Protein AF-A0A953E018-F1 (afdb_monomer)

Secondary structure (DSSP, 8-state):
--HHHHHHHHHHHHHHHHHHHHHHHHHHHHHHS-HHHHHHHHHHHHHHHHHHHHIIIIIHHHHHHHHHHTB-S-SSS--B-TTHHHHHHHH-HHHHHHHHHHHHHH-

Structure (mmCIF, N/CA/C/O backbone):
data_AF-A0A953E018-F1
#
_entry.id   AF-A0A953E018-F1
#
loop_
_atom_site.group_PDB
_atom_site.id
_atom_site.type_symbol
_atom_site.label_atom_id
_atom_site.label_alt_id
_atom_site.label_comp_id
_atom_site.label_asym_id
_atom_site.label_entity_id
_atom_site.label_seq_id
_atom_site.pdbx_PDB_ins_code
_atom_site.Cartn_x
_atom_site.Cartn_y
_atom_site.Cartn_z
_atom_site.occupancy
_atom_site.B_iso_or_equiv
_atom_site.auth_seq_id
_atom_site.auth_comp_id
_atom_site.auth_asym_id
_atom_site.auth_atom_id
_atom_site.pdbx_PDB_model_num
ATOM 1 N N . MET A 1 1 ? -23.957 -34.103 5.259 1.00 61.72 1 MET A N 1
ATOM 2 C CA . MET A 1 1 ? -24.165 -32.648 5.415 1.00 61.72 1 MET A CA 1
ATOM 3 C C . MET A 1 1 ? -23.256 -31.977 4.408 1.00 61.72 1 MET A C 1
ATOM 5 O O . MET A 1 1 ? -22.063 -32.254 4.446 1.00 61.72 1 MET A O 1
ATOM 9 N N . ASP A 1 2 ? -23.801 -31.221 3.456 1.00 79.62 2 ASP A N 1
ATOM 10 C CA . ASP A 1 2 ? -22.985 -30.627 2.393 1.00 79.62 2 ASP A CA 1
ATOM 11 C C . ASP A 1 2 ? -21.980 -29.641 2.989 1.00 79.62 2 ASP A C 1
ATOM 13 O O . ASP A 1 2 ? -22.341 -28.786 3.799 1.00 79.62 2 ASP A O 1
ATOM 17 N N . SER A 1 3 ? -20.721 -29.732 2.558 1.00 82.94 3 SER A N 1
ATOM 18 C CA . SER A 1 3 ? -19.628 -28.845 2.986 1.00 82.94 3 SER A CA 1
ATOM 19 C C . SER A 1 3 ? -19.961 -27.357 2.819 1.00 82.94 3 SER A C 1
ATOM 21 O O . SER A 1 3 ? -19.487 -26.524 3.583 1.00 82.94 3 SER A O 1
ATOM 23 N N . ARG A 1 4 ? -20.860 -27.028 1.885 1.00 87.38 4 ARG A N 1
ATOM 24 C CA . ARG A 1 4 ? -21.371 -25.674 1.633 1.00 87.38 4 ARG A CA 1
ATOM 25 C C . ARG A 1 4 ? -22.124 -25.073 2.824 1.00 87.38 4 ARG A C 1
ATOM 27 O O . ARG A 1 4 ? -21.998 -23.876 3.061 1.00 87.38 4 ARG A O 1
ATOM 34 N N . PHE A 1 5 ? -22.875 -25.877 3.582 1.00 90.25 5 PHE A N 1
ATOM 35 C CA . PHE A 1 5 ? -23.584 -25.388 4.773 1.00 90.25 5 PHE A CA 1
ATOM 36 C C . PHE A 1 5 ? -22.618 -25.053 5.908 1.00 90.25 5 PHE A C 1
ATOM 38 O O . PHE A 1 5 ? -22.821 -24.062 6.604 1.00 90.25 5 PHE A O 1
ATOM 45 N N . LEU A 1 6 ? -21.553 -25.844 6.061 1.00 86.62 6 LEU A N 1
ATOM 46 C CA . LEU A 1 6 ? -20.509 -25.580 7.050 1.00 86.62 6 LEU A CA 1
ATOM 47 C C . LEU A 1 6 ? -19.757 -24.290 6.713 1.00 86.62 6 LEU A C 1
ATOM 49 O O . LEU A 1 6 ? -19.666 -23.413 7.563 1.00 86.62 6 LEU A O 1
ATOM 53 N N . THR A 1 7 ? -19.339 -24.107 5.457 1.00 89.12 7 THR A N 1
ATOM 54 C CA . THR A 1 7 ? -18.676 -22.865 5.025 1.00 89.12 7 THR A CA 1
ATOM 55 C C . THR A 1 7 ? -19.581 -21.639 5.178 1.00 89.12 7 THR A C 1
ATOM 57 O O . THR A 1 7 ? -19.128 -20.581 5.606 1.00 89.12 7 THR A O 1
ATOM 60 N N . ALA A 1 8 ? -20.875 -21.757 4.862 1.00 90.44 8 ALA A N 1
ATOM 61 C CA . ALA A 1 8 ? -21.816 -20.656 5.058 1.00 90.44 8 ALA A CA 1
ATOM 62 C C . ALA A 1 8 ? -21.945 -20.280 6.543 1.00 90.44 8 ALA A C 1
ATOM 64 O O . ALA A 1 8 ? -21.896 -19.100 6.884 1.00 90.44 8 ALA A O 1
ATOM 65 N N . LEU A 1 9 ? -22.050 -21.274 7.428 1.00 93.19 9 LEU A N 1
ATOM 66 C CA . LEU A 1 9 ? -22.113 -21.057 8.871 1.00 93.19 9 LEU A CA 1
ATOM 67 C C . LEU A 1 9 ? -20.826 -20.407 9.404 1.00 93.19 9 LEU A C 1
ATOM 69 O O . LEU A 1 9 ? -20.891 -19.460 10.186 1.00 93.19 9 LEU A O 1
ATOM 73 N N . GLU A 1 10 ? -19.666 -20.870 8.937 1.00 91.00 10 GLU A N 1
ATOM 74 C CA . GLU A 1 10 ? -18.357 -20.310 9.282 1.00 91.00 10 GLU A CA 1
ATOM 75 C C . GLU A 1 10 ? -18.239 -18.838 8.893 1.00 91.00 10 GLU A C 1
ATOM 77 O O . GLU A 1 10 ? -17.775 -18.036 9.696 1.00 91.00 10 GLU A O 1
ATOM 82 N N . VAL A 1 11 ? -18.689 -18.450 7.699 1.00 93.56 11 VAL A N 1
ATOM 83 C CA . VAL A 1 11 ? -18.656 -17.044 7.269 1.00 93.56 11 VAL A CA 1
ATOM 84 C C . VAL A 1 11 ? -19.620 -16.199 8.101 1.00 93.56 11 VAL A C 1
ATOM 86 O O . VAL A 1 11 ? -19.249 -15.121 8.569 1.00 93.56 11 VAL A O 1
ATOM 89 N N . VAL A 1 12 ? -20.839 -16.699 8.325 1.00 95.56 12 VAL A N 1
ATOM 90 C CA . VAL A 1 12 ? -21.886 -15.986 9.071 1.00 95.56 12 VAL A CA 1
ATOM 91 C C . VAL A 1 12 ? -21.484 -15.738 10.524 1.00 95.56 12 VAL A C 1
ATOM 93 O O . VAL A 1 12 ? -21.836 -14.697 11.067 1.00 95.56 12 VAL A O 1
ATOM 96 N N . ILE A 1 13 ? -20.734 -16.646 11.152 1.00 95.75 13 ILE A N 1
ATOM 97 C CA . ILE A 1 13 ? -20.275 -16.492 12.542 1.00 95.75 13 ILE A CA 1
ATOM 98 C C . ILE A 1 13 ? -18.896 -15.824 12.605 1.00 95.75 13 ILE A C 1
ATOM 100 O O . ILE A 1 13 ? -18.658 -14.946 13.436 1.00 95.75 13 ILE A O 1
ATOM 104 N N . GLY A 1 14 ? -17.987 -16.216 11.717 1.00 95.50 14 GLY A N 1
ATOM 105 C CA . GLY A 1 14 ? -16.598 -15.77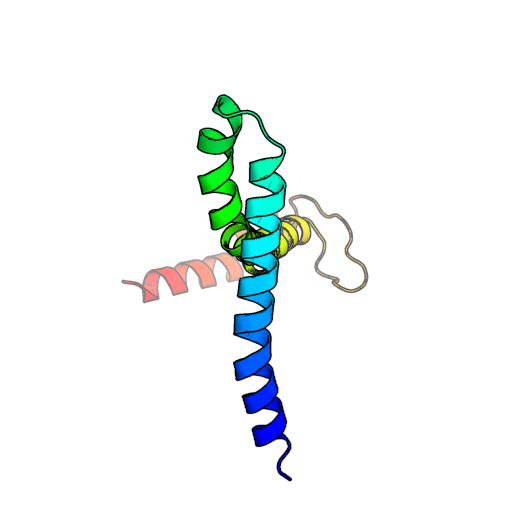6 11.705 1.00 95.50 14 GLY A CA 1
ATOM 106 C C . GLY A 1 14 ? -16.456 -14.289 11.413 1.00 95.50 14 GLY A C 1
ATOM 107 O O . GLY A 1 14 ? -15.711 -13.606 12.112 1.00 95.50 14 GLY A O 1
ATOM 108 N N . VAL A 1 15 ? -17.206 -13.755 10.442 1.00 93.44 15 VAL A N 1
ATOM 109 C CA . VAL A 1 15 ? -17.127 -12.325 10.100 1.00 93.44 15 VAL A CA 1
ATOM 110 C C . VAL A 1 15 ? -17.561 -11.443 11.284 1.00 93.44 15 VAL A C 1
ATOM 112 O O . VAL A 1 15 ? -16.765 -10.594 11.696 1.00 93.44 15 VAL A O 1
ATOM 115 N N . PRO A 1 16 ? -18.738 -11.645 11.913 1.00 95.81 16 PRO A N 1
ATOM 116 C CA . PRO A 1 16 ? -19.108 -10.904 13.117 1.00 95.81 16 PRO A CA 1
ATOM 117 C C . PRO A 1 16 ? -18.131 -11.092 14.277 1.00 95.81 16 PRO A C 1
ATOM 119 O O . PRO A 1 16 ? -17.809 -10.117 14.950 1.00 95.81 16 PRO A O 1
ATOM 122 N N . ALA A 1 17 ? -17.625 -12.309 14.504 1.00 96.56 17 ALA A N 1
ATOM 123 C CA . ALA A 1 17 ? -16.668 -12.565 15.579 1.00 96.56 17 ALA A CA 1
ATOM 124 C C . ALA A 1 17 ? -15.379 -11.752 15.394 1.00 96.56 17 ALA A C 1
ATOM 126 O O . ALA A 1 17 ? -14.925 -11.094 16.331 1.00 96.56 17 ALA A O 1
ATOM 127 N N . VAL A 1 18 ? -14.827 -11.728 14.177 1.00 95.88 18 VAL A N 1
ATOM 128 C CA . VAL A 1 18 ? -13.646 -10.919 13.841 1.00 95.88 18 VAL A CA 1
ATOM 129 C C . VAL A 1 18 ? -13.927 -9.432 14.048 1.00 95.88 18 VAL A C 1
ATOM 131 O O . VAL A 1 18 ? -13.099 -8.738 14.639 1.00 95.88 18 VAL A O 1
ATOM 134 N N . LEU A 1 19 ? -15.098 -8.941 13.628 1.00 94.88 19 LEU A N 1
ATOM 135 C CA . LEU A 1 19 ? -15.488 -7.546 13.841 1.00 94.88 19 LEU A CA 1
ATOM 136 C C . LEU A 1 19 ? -15.578 -7.203 15.330 1.00 94.88 19 LEU A C 1
ATOM 138 O O . LEU A 1 19 ? -15.028 -6.190 15.750 1.00 94.88 19 LEU A O 1
ATOM 142 N N . VAL A 1 20 ? -16.211 -8.051 16.142 1.00 96.62 20 VAL A N 1
ATOM 143 C CA . VAL A 1 20 ? -16.324 -7.836 17.592 1.00 96.62 20 VAL A CA 1
ATOM 144 C C . VAL A 1 20 ? -14.948 -7.835 18.253 1.00 96.62 20 VAL A C 1
ATOM 146 O O . VAL A 1 20 ? -14.653 -6.927 19.028 1.00 96.62 20 VAL A O 1
ATOM 149 N N . ILE A 1 21 ? -14.086 -8.801 17.920 1.00 96.50 21 ILE A N 1
ATOM 150 C CA . ILE A 1 21 ? -12.709 -8.877 18.432 1.00 96.50 21 ILE A CA 1
ATOM 151 C C . ILE A 1 21 ? -11.938 -7.606 18.076 1.00 96.50 21 ILE A C 1
ATOM 153 O O . ILE A 1 21 ? -11.263 -7.025 18.926 1.00 96.50 21 ILE A O 1
ATOM 157 N N . TYR A 1 22 ? -12.060 -7.155 16.831 1.00 96.19 22 TYR A N 1
ATOM 158 C CA . TYR A 1 22 ? -11.393 -5.957 16.353 1.00 96.19 22 TYR A CA 1
ATOM 159 C C . TYR A 1 22 ? -11.906 -4.693 17.061 1.00 96.19 22 TYR A C 1
ATOM 161 O O . TYR A 1 22 ? -11.102 -3.930 17.595 1.00 96.19 22 TYR A O 1
ATOM 169 N N . ILE A 1 23 ? -13.225 -4.497 17.157 1.00 95.44 23 ILE A N 1
ATOM 170 C CA . ILE A 1 23 ? -13.827 -3.354 17.864 1.00 95.44 23 ILE A CA 1
ATOM 171 C C . ILE A 1 23 ? -13.376 -3.346 19.325 1.00 95.44 23 ILE A C 1
ATOM 173 O O . ILE A 1 23 ? -12.878 -2.339 19.825 1.00 95.44 23 ILE A O 1
ATOM 177 N N . TRP A 1 24 ? -13.469 -4.490 19.997 1.00 96.44 24 TRP A N 1
ATOM 178 C CA . TRP A 1 24 ? -13.037 -4.630 21.381 1.00 96.44 24 TRP A CA 1
ATOM 179 C C . TRP A 1 24 ? -11.545 -4.318 21.563 1.00 96.44 24 TRP A C 1
ATOM 181 O O . TRP A 1 24 ? -11.171 -3.593 22.486 1.00 96.44 24 TRP A O 1
ATOM 191 N N . GLY A 1 25 ? -10.693 -4.807 20.659 1.00 94.94 25 GLY A N 1
ATOM 192 C CA . GLY A 1 25 ? -9.260 -4.522 20.658 1.00 94.94 25 GLY A CA 1
ATOM 193 C C . GLY A 1 25 ? -8.958 -3.038 20.441 1.00 94.94 25 GLY A C 1
ATOM 194 O O . GLY A 1 25 ? -8.150 -2.460 21.169 1.00 94.94 25 GLY A O 1
ATOM 195 N N . THR A 1 26 ? -9.638 -2.390 19.493 1.00 94.00 26 THR A N 1
ATOM 196 C CA . THR A 1 26 ? -9.447 -0.955 19.230 1.00 94.00 26 THR A CA 1
ATOM 197 C C . THR A 1 26 ? -9.872 -0.086 20.412 1.00 94.00 26 THR A C 1
ATOM 199 O O . THR A 1 26 ? -9.118 0.806 20.797 1.00 94.00 26 THR A O 1
ATOM 202 N N . GLU A 1 27 ? -11.008 -0.365 21.055 1.00 93.69 27 GLU A N 1
ATOM 203 C CA . GLU A 1 27 ? -11.449 0.389 22.236 1.00 93.69 27 GLU A CA 1
ATOM 204 C C . GLU A 1 27 ? -10.518 0.167 23.439 1.00 93.69 27 GLU A C 1
ATOM 206 O O . GLU A 1 27 ? -10.218 1.114 24.166 1.00 93.69 27 GLU A O 1
ATOM 211 N N . ARG A 1 28 ? -9.962 -1.042 23.609 1.00 94.25 28 ARG A N 1
ATOM 212 C CA . ARG A 1 28 ? -8.914 -1.315 24.611 1.00 94.25 28 ARG A CA 1
ATOM 213 C C . ARG A 1 28 ? -7.666 -0.466 24.376 1.00 94.25 28 ARG A C 1
ATOM 215 O O . ARG A 1 28 ? -7.173 0.154 25.315 1.00 94.25 28 ARG A O 1
ATOM 222 N N . VAL A 1 29 ? -7.178 -0.404 23.135 1.00 91.62 29 VAL A N 1
ATOM 223 C CA . VAL A 1 29 ? -6.011 0.415 22.763 1.00 91.62 29 VAL A CA 1
ATOM 224 C C . VAL A 1 29 ? -6.291 1.898 22.995 1.00 91.62 29 VAL A C 1
ATOM 226 O O . VAL A 1 29 ? -5.477 2.591 23.601 1.00 91.62 29 VAL A O 1
ATOM 229 N N . ILE A 1 30 ? -7.456 2.392 22.569 1.00 91.75 30 ILE A N 1
ATOM 230 C CA . ILE A 1 30 ? -7.855 3.791 22.768 1.00 91.75 30 ILE A CA 1
ATOM 231 C C . ILE A 1 30 ? -7.999 4.110 24.262 1.00 91.75 30 ILE A C 1
ATOM 233 O O . ILE A 1 30 ? -7.617 5.200 24.682 1.00 91.75 30 ILE A O 1
ATOM 237 N N . GLY A 1 31 ? -8.503 3.17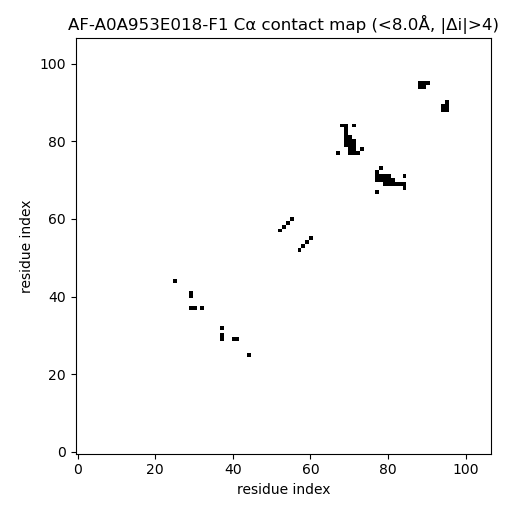7 25.071 1.00 89.69 31 GLY A N 1
ATOM 238 C CA . GLY A 1 31 ? -8.700 3.349 26.511 1.00 89.69 31 GLY A CA 1
ATOM 239 C C . GLY A 1 31 ? -7.412 3.598 27.300 1.00 89.69 31 GLY A C 1
ATOM 240 O O . GLY A 1 31 ? -7.453 4.299 28.307 1.00 89.69 31 GLY A O 1
ATOM 241 N N . ILE A 1 32 ? -6.274 3.090 26.820 1.00 91.88 32 ILE A N 1
ATOM 242 C CA . ILE A 1 32 ? -4.953 3.267 27.451 1.00 91.88 32 ILE A CA 1
ATOM 243 C C . ILE A 1 32 ? -4.349 4.647 27.124 1.00 91.88 32 ILE A C 1
ATOM 245 O O . ILE A 1 32 ? -3.501 5.158 27.853 1.00 91.88 32 ILE A O 1
ATOM 249 N N . LEU A 1 33 ? -4.774 5.274 26.026 1.00 90.56 33 LEU A N 1
ATOM 250 C CA . LEU A 1 33 ? -4.203 6.529 25.538 1.00 90.56 33 LEU A CA 1
ATOM 251 C C . LEU A 1 33 ? -4.829 7.747 26.235 1.00 90.56 33 LEU A C 1
ATOM 253 O O . LEU A 1 33 ? -6.018 7.767 26.531 1.00 90.56 33 LEU A O 1
ATOM 257 N N . GLY A 1 34 ? -4.057 8.820 26.435 1.00 90.06 34 GLY A N 1
ATOM 258 C CA . GLY A 1 34 ? -4.600 10.096 26.924 1.00 90.06 34 GLY A CA 1
ATOM 259 C C . GLY A 1 34 ? -5.540 10.772 25.911 1.00 90.06 34 GLY A C 1
ATOM 260 O O . GLY A 1 34 ? -5.389 10.594 24.700 1.00 90.06 34 GLY A O 1
ATOM 261 N N . GLU A 1 35 ? -6.476 11.607 26.381 1.00 87.31 35 GLU A N 1
ATOM 262 C CA . GLU A 1 35 ? -7.551 12.220 25.566 1.00 87.31 35 GLU A CA 1
ATOM 263 C C . GLU A 1 35 ? -7.068 12.925 24.285 1.00 87.31 35 GLU A C 1
ATOM 265 O O . GLU A 1 35 ? -7.691 12.838 23.222 1.00 87.31 35 GLU A O 1
ATOM 270 N N . ARG A 1 36 ? -5.896 13.571 24.340 1.00 89.00 36 ARG A N 1
ATOM 271 C CA . ARG A 1 36 ? -5.281 14.223 23.172 1.00 89.00 36 ARG A CA 1
ATOM 272 C C . ARG A 1 36 ? -4.954 13.233 22.047 1.00 89.00 36 ARG A C 1
ATOM 274 O O . ARG A 1 36 ? -5.108 13.573 20.874 1.00 89.00 36 ARG A O 1
ATOM 281 N N . TRP A 1 37 ? -4.491 12.035 22.397 1.00 90.56 37 TRP A N 1
ATOM 282 C CA . TRP A 1 37 ? -4.093 10.991 21.452 1.00 90.56 37 TRP A CA 1
ATOM 283 C C . TRP A 1 37 ? -5.281 10.156 20.979 1.00 90.56 37 TRP A C 1
ATOM 285 O O . TRP A 1 37 ? -5.322 9.814 19.796 1.00 90.56 37 TRP A O 1
ATOM 295 N N . LYS A 1 38 ? -6.291 9.928 21.835 1.00 91.31 38 LYS A N 1
ATOM 296 C CA . LYS A 1 38 ? -7.532 9.224 21.462 1.00 91.31 38 LYS A CA 1
ATOM 297 C C . LYS A 1 38 ? -8.167 9.809 20.201 1.00 91.31 38 LYS A C 1
ATOM 299 O O . LYS A 1 38 ? -8.412 9.080 19.242 1.00 91.31 38 LYS A O 1
ATOM 304 N N . ARG A 1 39 ? -8.365 11.136 20.158 1.00 89.94 39 ARG A N 1
ATOM 305 C CA . ARG A 1 39 ? -8.966 11.814 18.991 1.00 89.94 39 ARG A CA 1
ATOM 306 C C . ARG A 1 39 ? -8.127 11.695 17.720 1.00 89.94 39 ARG A C 1
ATOM 308 O O . ARG A 1 39 ? -8.686 11.676 16.632 1.00 89.94 39 ARG A O 1
ATOM 315 N N . ARG A 1 40 ? -6.798 11.640 17.847 1.00 92.50 40 ARG A N 1
ATOM 316 C CA . ARG A 1 40 ? -5.889 11.565 16.696 1.00 92.50 40 ARG A CA 1
ATOM 317 C C . ARG A 1 40 ? -5.800 10.159 16.118 1.00 92.50 40 ARG A C 1
ATOM 319 O O . ARG A 1 40 ? -5.766 10.027 14.906 1.00 92.50 40 ARG A O 1
ATOM 326 N N . ILE A 1 41 ? -5.756 9.132 16.967 1.00 93.31 41 ILE A N 1
ATOM 327 C CA . ILE A 1 41 ? -5.498 7.742 16.555 1.00 93.31 41 ILE A CA 1
ATOM 328 C C . ILE A 1 41 ? -6.784 6.999 16.169 1.00 93.31 41 ILE A C 1
ATOM 330 O O . ILE A 1 41 ? -6.739 6.147 15.285 1.00 93.31 41 ILE A O 1
ATOM 334 N N . ARG A 1 42 ? -7.936 7.346 16.765 1.00 92.94 42 ARG A N 1
ATOM 335 C CA . ARG A 1 42 ? -9.234 6.716 16.468 1.00 92.94 42 ARG A CA 1
ATOM 336 C C . ARG A 1 42 ? -9.529 6.565 14.961 1.00 92.94 42 ARG A C 1
ATOM 338 O O . ARG A 1 42 ? -9.824 5.440 14.572 1.00 92.94 42 ARG A O 1
ATOM 345 N N . PRO A 1 43 ? -9.422 7.598 14.097 1.00 94.19 43 PRO A N 1
ATOM 346 C CA . PRO A 1 43 ? -9.694 7.424 12.664 1.00 94.19 43 PRO A CA 1
ATOM 347 C C . PRO A 1 43 ? -8.723 6.449 11.980 1.00 94.19 43 PRO A C 1
ATOM 349 O O . PRO A 1 43 ? -9.146 5.648 11.153 1.00 94.19 43 PRO A O 1
ATOM 352 N N . TRP A 1 44 ? -7.441 6.461 12.354 1.00 95.38 44 TRP A N 1
ATOM 353 C CA . TRP A 1 44 ? -6.439 5.560 11.777 1.00 95.38 44 TRP A CA 1
ATOM 354 C C . TRP A 1 44 ? -6.666 4.105 12.160 1.00 95.38 44 TRP A C 1
ATOM 3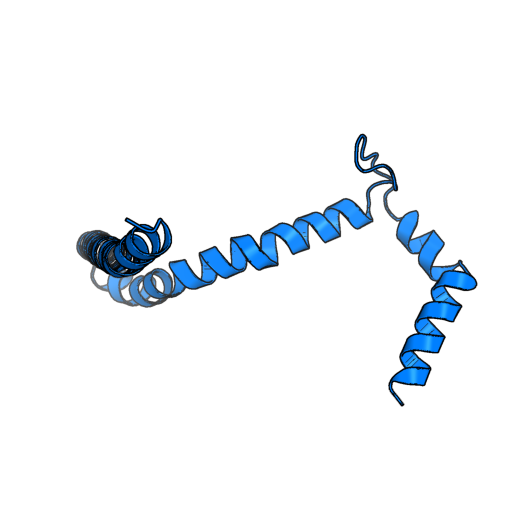56 O O . TRP A 1 44 ? -6.461 3.232 11.323 1.00 95.38 44 TRP A O 1
ATOM 366 N N . LEU A 1 45 ? -7.117 3.845 13.392 1.00 94.50 45 LEU A N 1
ATOM 367 C CA . LEU A 1 45 ? -7.477 2.494 13.804 1.00 94.50 45 LEU A CA 1
ATOM 368 C C . LEU A 1 45 ? -8.582 1.958 12.906 1.00 94.50 45 LEU A C 1
ATOM 370 O O . LEU A 1 45 ? -8.355 0.919 12.306 1.00 94.50 45 LEU A O 1
ATOM 374 N N . TRP A 1 46 ? -9.682 2.693 12.714 1.00 93.19 46 TRP A N 1
ATOM 375 C CA . TRP A 1 46 ? -10.792 2.280 11.840 1.00 93.19 46 TRP A CA 1
ATOM 376 C C . TRP A 1 46 ? -10.398 2.071 10.375 1.00 93.19 46 TRP A C 1
ATOM 378 O O . TRP A 1 46 ? -10.966 1.214 9.703 1.00 93.19 46 TRP A O 1
ATOM 388 N N . LEU A 1 47 ? -9.413 2.821 9.877 1.00 95.75 47 LEU A N 1
ATOM 389 C CA . LEU A 1 47 ? -8.875 2.636 8.527 1.00 95.75 47 LEU A CA 1
ATOM 390 C C . LEU A 1 47 ? -7.903 1.455 8.420 1.00 95.75 47 LEU A C 1
ATOM 392 O O . LEU A 1 47 ? -7.661 0.967 7.318 1.00 95.75 47 LEU A O 1
ATOM 396 N N . LEU A 1 48 ? -7.347 0.981 9.536 1.00 96.25 48 LEU A N 1
ATOM 397 C CA . LEU A 1 48 ? -6.297 -0.036 9.564 1.00 96.25 48 LEU A CA 1
ATOM 398 C C . LEU A 1 48 ? -6.663 -1.328 8.814 1.00 96.25 48 LEU A C 1
ATOM 400 O O . LEU A 1 48 ? -5.808 -1.796 8.065 1.00 96.25 48 LEU A O 1
ATOM 404 N N . PRO A 1 49 ? -7.885 -1.896 8.914 1.00 95.12 49 PRO A N 1
ATOM 405 C CA . PRO A 1 49 ? -8.252 -3.079 8.139 1.00 95.12 49 PRO A CA 1
ATOM 406 C C . PRO A 1 49 ? -8.208 -2.812 6.633 1.00 95.12 49 PRO A C 1
ATOM 408 O O . PRO A 1 49 ? -7.613 -3.585 5.889 1.00 95.12 49 PRO A O 1
ATOM 411 N N . ALA 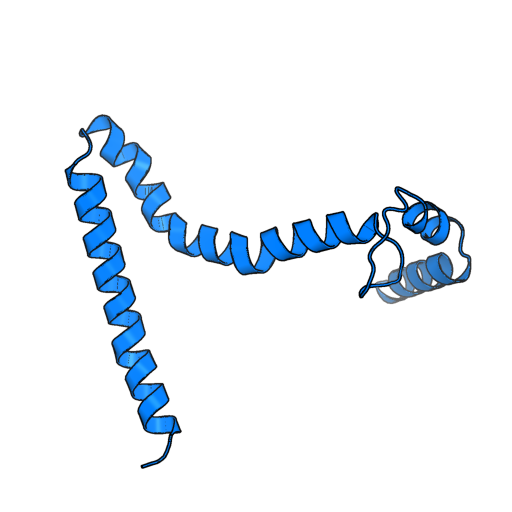A 1 50 ? -8.770 -1.686 6.184 1.00 96.12 50 ALA A N 1
ATOM 412 C CA . ALA A 1 50 ? -8.772 -1.306 4.774 1.00 96.12 50 ALA A CA 1
ATOM 413 C C . ALA A 1 50 ? -7.347 -1.061 4.253 1.00 96.12 50 ALA A C 1
ATOM 415 O O . ALA A 1 50 ? -6.991 -1.551 3.183 1.00 96.12 50 ALA A O 1
ATOM 416 N N . ILE A 1 51 ? -6.511 -0.368 5.032 1.00 97.69 51 ILE A N 1
ATOM 417 C CA . ILE A 1 51 ? -5.093 -0.156 4.713 1.00 97.69 51 ILE A CA 1
ATOM 418 C C . ILE A 1 51 ? -4.342 -1.490 4.687 1.00 97.69 51 ILE A C 1
ATOM 420 O O . ILE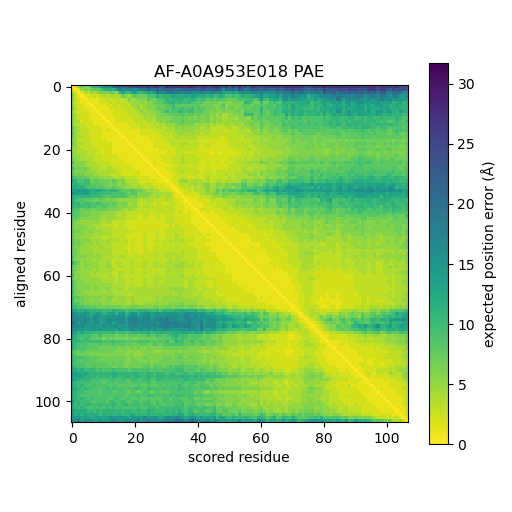 A 1 51 ? -3.503 -1.688 3.816 1.00 97.69 51 ILE A O 1
ATOM 424 N N . GLY A 1 52 ? -4.652 -2.420 5.592 1.00 97.56 52 GLY A N 1
ATOM 425 C CA . GLY A 1 52 ? -4.073 -3.762 5.608 1.00 97.56 52 GLY A CA 1
ATOM 426 C C . GLY A 1 52 ? -4.410 -4.548 4.343 1.00 97.56 52 GLY A C 1
ATOM 427 O O . GLY A 1 52 ? -3.513 -5.085 3.697 1.00 97.56 52 GLY A O 1
ATOM 428 N N . PHE A 1 53 ? -5.683 -4.550 3.938 1.00 97.62 53 PHE A N 1
ATOM 429 C CA . PHE A 1 53 ? -6.126 -5.177 2.692 1.00 97.62 53 PHE A CA 1
ATOM 430 C C . PHE A 1 53 ? -5.477 -4.541 1.463 1.00 97.62 53 PHE A C 1
ATOM 432 O O . PHE A 1 53 ? -4.931 -5.253 0.622 1.00 97.62 53 PHE A O 1
ATOM 439 N N . LEU A 1 54 ? -5.479 -3.211 1.376 1.00 98.19 54 LEU A N 1
ATOM 440 C CA . LEU A 1 54 ? -4.823 -2.475 0.297 1.00 98.19 54 LEU A CA 1
ATOM 441 C C . LEU A 1 54 ? -3.315 -2.772 0.274 1.00 98.19 54 LEU A C 1
ATOM 443 O O . LEU A 1 54 ? -2.732 -3.010 -0.783 1.00 98.19 54 LEU A O 1
ATOM 447 N N . GLY A 1 55 ? -2.685 -2.817 1.444 1.00 98.31 55 GLY A N 1
ATOM 448 C CA . GLY A 1 55 ? -1.285 -3.170 1.623 1.00 98.31 55 GLY A CA 1
ATOM 449 C C . GLY A 1 55 ? -0.963 -4.555 1.066 1.00 98.31 55 GLY A C 1
ATOM 450 O O . GLY A 1 55 ? -0.037 -4.703 0.273 1.00 98.31 55 GLY A O 1
ATOM 451 N N . PHE A 1 56 ? -1.752 -5.558 1.443 1.00 98.19 56 PHE A N 1
ATOM 452 C CA . PHE A 1 56 ? -1.527 -6.952 1.073 1.00 98.19 56 PHE A CA 1
ATOM 453 C C . PHE A 1 56 ? -1.872 -7.253 -0.391 1.00 98.19 56 PHE A C 1
ATOM 455 O O . PHE A 1 56 ? -1.081 -7.877 -1.094 1.00 98.19 56 PHE A O 1
ATOM 462 N N . PHE A 1 57 ? -3.035 -6.802 -0.865 1.00 97.62 57 PHE A N 1
ATOM 463 C CA . PHE A 1 57 ? -3.546 -7.164 -2.189 1.00 97.62 57 PHE A CA 1
ATOM 464 C C . PHE A 1 57 ? -3.095 -6.231 -3.311 1.00 97.62 57 PHE A C 1
ATOM 466 O O . PHE A 1 57 ? -3.127 -6.641 -4.468 1.00 97.62 57 PHE A O 1
ATOM 473 N N . LEU A 1 58 ? -2.675 -5.001 -3.004 1.00 97.56 58 LEU A N 1
ATOM 474 C CA . LEU A 1 58 ? -2.280 -4.028 -4.0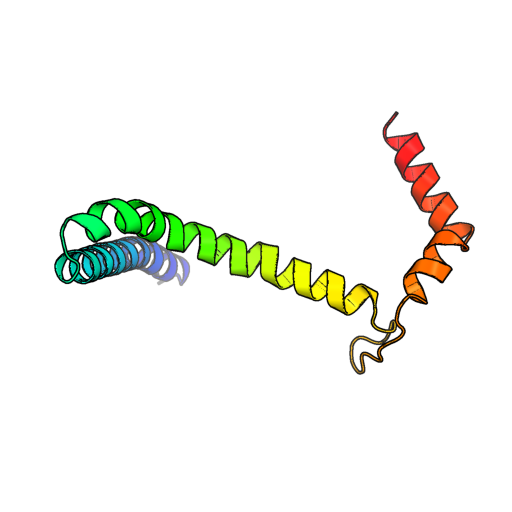24 1.00 97.56 58 LEU A CA 1
ATOM 475 C C . LEU A 1 58 ? -0.826 -3.592 -3.869 1.00 97.56 58 LEU A C 1
ATOM 477 O O . LEU A 1 58 ? -0.032 -3.762 -4.791 1.00 97.56 58 LEU A O 1
ATOM 481 N N . VAL A 1 59 ? -0.450 -3.046 -2.714 1.00 98.31 59 VAL A N 1
ATOM 482 C CA . VAL A 1 59 ? 0.875 -2.426 -2.548 1.00 98.31 59 VAL A CA 1
ATOM 483 C C . VAL A 1 59 ? 1.984 -3.472 -2.576 1.00 98.31 59 VAL A C 1
ATOM 485 O O . VAL A 1 59 ? 2.948 -3.311 -3.320 1.00 98.31 59 VAL A O 1
ATOM 488 N N . TYR A 1 60 ? 1.836 -4.568 -1.833 1.00 98.06 60 TYR A N 1
ATOM 489 C CA . TYR A 1 60 ? 2.800 -5.665 -1.812 1.00 98.06 60 TYR A CA 1
ATOM 490 C C . TYR A 1 60 ? 3.073 -6.249 -3.211 1.00 98.06 60 TYR A C 1
ATOM 492 O O . TYR A 1 60 ? 4.238 -6.240 -3.625 1.00 98.06 60 TYR A O 1
ATOM 500 N N . PRO A 1 61 ? 2.065 -6.690 -3.996 1.00 97.88 61 PRO A N 1
ATOM 501 C CA . PRO A 1 61 ? 2.321 -7.196 -5.343 1.00 97.88 61 PRO A CA 1
ATOM 502 C C . PRO A 1 61 ? 2.820 -6.111 -6.304 1.00 97.88 61 PRO A C 1
ATOM 504 O O . PRO A 1 61 ? 3.628 -6.409 -7.184 1.00 97.88 61 PRO A O 1
ATOM 507 N N . THR A 1 62 ? 2.422 -4.848 -6.124 1.00 98.38 62 THR A N 1
ATOM 508 C CA . THR A 1 62 ? 2.950 -3.732 -6.929 1.00 98.38 62 THR A CA 1
ATOM 509 C C . THR A 1 62 ? 4.446 -3.546 -6.694 1.00 98.38 62 THR A C 1
ATOM 511 O O . THR A 1 62 ? 5.214 -3.495 -7.651 1.00 98.38 62 THR A O 1
ATOM 514 N N . ILE A 1 63 ? 4.890 -3.520 -5.433 1.00 98.25 63 ILE A N 1
ATOM 515 C CA . ILE A 1 63 ? 6.316 -3.434 -5.087 1.00 98.25 63 ILE A CA 1
ATOM 516 C C . ILE A 1 63 ? 7.071 -4.636 -5.654 1.00 98.25 63 ILE A C 1
ATOM 518 O O . ILE A 1 63 ? 8.135 -4.461 -6.244 1.00 98.25 63 ILE A O 1
ATOM 522 N N . GLN A 1 64 ? 6.518 -5.848 -5.544 1.00 95.88 64 GLN A N 1
ATOM 523 C CA . GLN A 1 64 ? 7.132 -7.020 -6.170 1.00 95.88 64 GLN A CA 1
ATOM 524 C C . GLN A 1 64 ? 7.255 -6.871 -7.686 1.00 95.88 64 GLN A C 1
ATOM 526 O O . GLN A 1 64 ? 8.289 -7.224 -8.241 1.00 95.88 64 GLN A O 1
ATOM 531 N N . THR A 1 65 ? 6.232 -6.343 -8.355 1.00 95.62 65 THR A N 1
ATOM 532 C CA . THR A 1 65 ? 6.246 -6.114 -9.806 1.00 95.62 65 THR A CA 1
ATOM 533 C C . THR A 1 65 ? 7.319 -5.097 -10.189 1.00 95.62 65 THR A C 1
ATOM 535 O O . THR A 1 65 ? 8.063 -5.326 -11.141 1.00 95.62 65 THR A O 1
ATOM 538 N N . ILE A 1 66 ? 7.465 -4.024 -9.403 1.00 96.88 66 ILE A N 1
ATOM 539 C CA . ILE A 1 66 ? 8.538 -3.039 -9.572 1.00 96.88 66 ILE A CA 1
ATOM 540 C C . ILE A 1 66 ? 9.899 -3.709 -9.393 1.00 96.88 66 ILE A C 1
ATOM 542 O O . ILE A 1 66 ? 10.756 -3.551 -10.242 1.00 96.88 66 ILE A O 1
ATOM 546 N N . ILE A 1 67 ? 10.122 -4.498 -8.341 1.00 95.62 67 ILE A N 1
ATOM 547 C CA . ILE A 1 67 ? 11.413 -5.177 -8.133 1.00 95.62 67 ILE A CA 1
ATOM 548 C C . ILE A 1 67 ? 11.708 -6.157 -9.280 1.00 95.62 67 ILE A C 1
ATOM 550 O O . ILE A 1 67 ? 12.821 -6.178 -9.808 1.00 95.62 67 ILE A O 1
ATOM 554 N N . ARG A 1 68 ? 10.708 -6.940 -9.700 1.00 94.44 68 ARG A N 1
ATOM 555 C CA . ARG A 1 68 ? 10.826 -7.916 -10.792 1.00 94.44 68 ARG A CA 1
ATOM 556 C C . ARG A 1 68 ? 11.132 -7.263 -12.138 1.00 94.44 68 ARG A C 1
ATOM 558 O O . ARG A 1 68 ? 11.814 -7.881 -12.948 1.00 94.44 68 ARG A O 1
ATOM 565 N N . SER A 1 69 ? 10.708 -6.020 -12.385 1.00 94.62 69 SER A N 1
ATOM 566 C CA . SER A 1 69 ? 11.024 -5.328 -13.644 1.00 94.62 69 SER A CA 1
ATOM 567 C C . SER A 1 69 ? 12.526 -5.055 -13.823 1.00 94.62 69 SER A C 1
ATOM 569 O O . SER A 1 69 ? 12.986 -4.930 -14.959 1.00 94.62 69 SER A O 1
ATOM 571 N N . PHE A 1 70 ? 13.304 -5.034 -12.734 1.00 96.50 70 PHE A N 1
ATOM 572 C CA . PHE A 1 70 ? 14.771 -4.935 -12.751 1.00 96.50 70 PHE A CA 1
ATOM 573 C C . PHE A 1 70 ? 15.475 -6.299 -12.689 1.00 96.50 70 PHE A C 1
ATOM 575 O O . PHE A 1 70 ? 16.709 -6.367 -12.712 1.00 96.50 70 PHE A O 1
ATOM 582 N N . GLN A 1 71 ? 14.719 -7.395 -12.603 1.00 96.00 71 GLN A N 1
ATOM 583 C CA . GLN A 1 71 ? 15.235 -8.759 -12.591 1.00 96.00 71 GLN A CA 1
ATOM 584 C C . GLN A 1 71 ? 15.142 -9.395 -13.984 1.00 96.00 71 GLN A C 1
ATOM 586 O O . GLN A 1 71 ? 14.336 -9.020 -14.833 1.00 96.00 71 GLN A O 1
ATOM 591 N N . GLY A 1 72 ? 16.034 -10.341 -14.255 1.00 91.31 72 GLY A N 1
ATOM 592 C CA . GLY A 1 72 ? 16.076 -11.079 -15.506 1.00 91.31 72 GLY A CA 1
ATOM 593 C C . GLY A 1 72 ? 14.862 -11.993 -15.660 1.00 91.31 72 GLY A C 1
ATOM 594 O O . GLY A 1 72 ? 14.197 -12.350 -14.695 1.00 91.31 72 GLY A O 1
ATOM 595 N N . ARG A 1 73 ? 14.623 -12.432 -16.895 1.00 84.44 73 ARG A N 1
ATOM 596 C CA . ARG A 1 73 ? 13.430 -13.186 -17.317 1.00 84.44 73 ARG A CA 1
ATOM 597 C C . ARG A 1 73 ? 13.235 -14.562 -16.655 1.00 84.44 73 ARG A C 1
ATOM 599 O O . ARG A 1 73 ? 12.218 -15.199 -16.892 1.00 84.44 73 ARG A O 1
ATOM 606 N N . ASN A 1 74 ? 14.219 -15.052 -15.899 1.00 85.38 74 ASN A N 1
ATOM 607 C CA . ASN A 1 74 ? 14.140 -16.343 -15.222 1.00 85.38 74 ASN A CA 1
ATOM 608 C C . ASN A 1 74 ? 13.552 -16.159 -13.817 1.00 85.38 74 ASN A C 1
ATOM 610 O O . ASN A 1 74 ? 14.223 -15.626 -12.936 1.00 85.38 74 ASN A O 1
ATOM 614 N N . GLU A 1 75 ? 12.322 -16.630 -13.619 1.00 78.00 75 GLU A N 1
ATOM 615 C CA . GLU A 1 75 ? 11.595 -16.509 -12.350 1.00 78.00 75 GLU A CA 1
ATOM 616 C C . GLU A 1 75 ? 12.132 -17.440 -11.251 1.00 78.00 75 GLU A C 1
ATOM 618 O O . GLU A 1 75 ? 12.054 -17.097 -10.075 1.00 78.00 75 GLU A O 1
ATOM 623 N N . LEU A 1 76 ? 12.718 -18.588 -11.618 1.00 83.75 76 LEU A N 1
ATOM 624 C CA . LEU A 1 76 ? 13.282 -19.557 -10.665 1.00 83.75 76 LEU A CA 1
ATOM 625 C C . LEU A 1 76 ? 14.620 -19.079 -10.085 1.00 83.75 76 LEU A C 1
ATOM 627 O O . LEU A 1 76 ? 14.950 -19.370 -8.937 1.00 83.75 76 LEU A O 1
ATOM 631 N N . HIS A 1 77 ? 15.383 -18.320 -10.876 1.00 81.81 77 HIS A N 1
ATOM 632 C CA . HIS A 1 77 ? 16.665 -17.738 -10.479 1.00 81.81 77 HIS A CA 1
ATOM 633 C C . HIS A 1 77 ? 16.745 -16.273 -10.936 1.00 81.81 77 HIS A C 1
ATOM 635 O O . HIS A 1 77 ? 17.430 -15.965 -11.924 1.00 81.81 77 HIS A O 1
ATOM 641 N N . PRO A 1 78 ? 16.039 -15.362 -10.242 1.00 84.75 78 PRO A N 1
ATOM 642 C CA . PRO A 1 78 ? 15.972 -13.963 -10.629 1.00 84.75 78 PRO A CA 1
ATOM 643 C C . PRO A 1 78 ? 17.334 -13.294 -10.427 1.00 84.75 78 PRO A C 1
ATOM 645 O O . PRO A 1 78 ? 17.784 -13.049 -9.309 1.00 84.75 78 PRO A O 1
ATOM 648 N N . ARG A 1 79 ? 18.009 -12.987 -11.538 1.00 92.06 79 ARG A N 1
ATOM 649 C CA . ARG A 1 79 ? 19.261 -12.216 -11.542 1.00 92.06 79 ARG A CA 1
ATOM 650 C C . ARG A 1 79 ? 18.954 -10.737 -11.698 1.00 92.06 79 ARG A C 1
ATOM 652 O O . ARG A 1 79 ? 18.129 -10.385 -12.529 1.00 92.06 79 ARG A O 1
ATOM 659 N N . TRP A 1 80 ? 19.630 -9.865 -10.960 1.00 95.00 80 TRP A N 1
ATOM 660 C CA . TRP A 1 80 ? 19.483 -8.423 -11.157 1.00 95.00 80 TRP A CA 1
ATOM 661 C C . TRP A 1 80 ? 20.086 -8.005 -12.505 1.00 95.00 80 TRP A C 1
ATOM 663 O O . TRP A 1 80 ? 21.258 -8.268 -12.764 1.00 95.00 80 TRP A O 1
ATOM 673 N N . VAL A 1 81 ? 19.288 -7.375 -13.369 1.00 95.25 81 VAL A N 1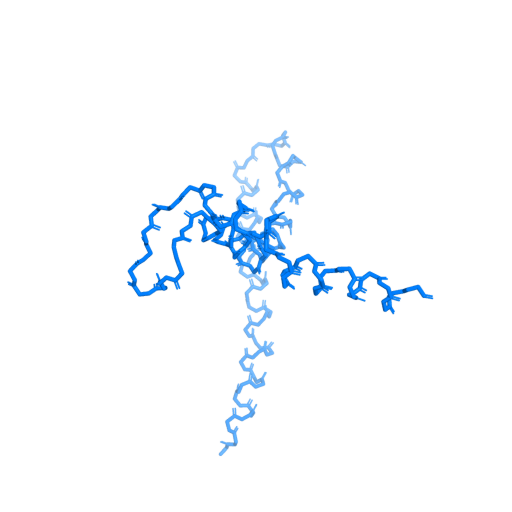
ATOM 674 C CA . VAL A 1 81 ? 19.711 -6.891 -14.700 1.00 95.25 81 VAL A CA 1
ATOM 675 C C . VAL A 1 81 ? 19.581 -5.370 -14.843 1.00 95.25 81 VAL A C 1
ATOM 677 O O . VAL A 1 81 ? 19.871 -4.816 -15.905 1.00 95.25 81 VAL A O 1
ATOM 680 N N . GLY A 1 82 ? 19.153 -4.678 -13.781 1.00 95.06 82 GLY A N 1
ATOM 681 C CA . GLY A 1 82 ? 18.982 -3.228 -13.771 1.00 95.06 82 GLY A CA 1
ATOM 682 C C . GLY A 1 82 ? 17.995 -2.770 -14.846 1.00 95.06 82 GLY A C 1
ATOM 683 O O . GLY A 1 82 ? 16.882 -3.276 -14.939 1.00 95.06 82 GLY A O 1
ATOM 684 N N . LEU A 1 83 ? 18.406 -1.817 -15.683 1.00 96.62 83 LEU A N 1
ATOM 685 C CA . LEU A 1 83 ? 17.545 -1.212 -16.708 1.00 96.62 83 LEU A CA 1
ATOM 686 C C . LEU A 1 83 ? 17.509 -1.972 -18.045 1.00 96.62 83 LEU A C 1
ATOM 688 O O . LEU A 1 83 ? 16.931 -1.478 -19.013 1.00 96.62 83 LEU A O 1
ATOM 692 N N . ALA A 1 84 ? 18.105 -3.166 -18.133 1.00 95.25 84 ALA A N 1
ATOM 693 C CA . ALA A 1 84 ? 18.186 -3.916 -19.389 1.00 95.25 84 ALA A CA 1
ATOM 694 C C . ALA A 1 84 ? 16.804 -4.213 -20.005 1.00 95.25 84 ALA A C 1
ATOM 696 O O . ALA A 1 84 ? 16.629 -4.063 -21.215 1.00 95.25 84 ALA A O 1
ATOM 697 N N . ASN A 1 85 ? 15.812 -4.562 -19.178 1.00 94.50 85 ASN A N 1
ATOM 698 C CA . ASN A 1 85 ? 14.442 -4.831 -19.631 1.00 94.50 85 ASN A CA 1
ATOM 699 C C . ASN A 1 85 ? 13.770 -3.582 -20.216 1.00 94.50 85 ASN A C 1
ATOM 701 O O . ASN A 1 85 ? 13.116 -3.657 -21.254 1.00 94.50 85 ASN A O 1
ATOM 705 N N . TYR A 1 86 ? 13.978 -2.424 -19.585 1.00 95.38 86 TYR A N 1
ATOM 706 C CA . TYR A 1 86 ? 13.458 -1.145 -20.066 1.00 95.38 86 TYR A CA 1
ATOM 707 C C . TYR A 1 86 ? 14.105 -0.749 -21.392 1.00 95.38 86 TYR A C 1
ATOM 709 O O . TYR A 1 86 ? 13.398 -0.394 -22.332 1.00 95.38 86 TYR A O 1
ATOM 717 N N . LYS A 1 87 ? 15.435 -0.882 -21.507 1.00 96.12 87 LYS A N 1
ATOM 718 C CA . LYS A 1 87 ? 16.140 -0.648 -22.774 1.00 96.12 87 LYS A CA 1
ATOM 719 C C . LYS A 1 87 ? 15.564 -1.533 -23.879 1.00 96.12 87 LYS A C 1
ATOM 721 O O . LYS A 1 87 ? 15.196 -1.011 -24.920 1.00 96.12 87 LYS A O 1
ATOM 726 N N . TRP A 1 88 ? 15.421 -2.838 -23.629 1.00 94.69 88 TRP A N 1
ATOM 727 C CA . TRP A 1 88 ? 14.829 -3.769 -24.592 1.00 94.69 88 TRP A CA 1
ATOM 728 C C . TRP A 1 88 ? 13.419 -3.347 -25.026 1.00 94.69 88 TRP A C 1
ATOM 730 O O . TRP A 1 88 ? 13.139 -3.332 -26.223 1.00 94.69 88 TRP A O 1
ATOM 740 N N . PHE A 1 89 ? 12.552 -2.969 -24.082 1.00 94.50 89 PHE A N 1
ATOM 741 C CA . PHE A 1 89 ? 11.177 -2.564 -24.376 1.00 94.50 89 PHE A CA 1
ATOM 742 C C . PHE A 1 89 ? 11.120 -1.348 -25.311 1.00 94.50 89 PHE A C 1
ATOM 744 O O . PHE A 1 89 ? 10.412 -1.379 -26.314 1.00 94.50 89 PHE A O 1
ATOM 751 N N . PHE A 1 90 ? 11.914 -0.311 -25.030 1.00 95.69 90 PHE A N 1
ATOM 752 C CA . PHE A 1 90 ? 11.922 0.927 -25.817 1.00 95.69 90 PHE A CA 1
ATOM 753 C C . PHE A 1 90 ? 12.739 0.855 -27.114 1.00 95.69 90 PHE A C 1
ATOM 755 O O . PHE A 1 90 ? 12.659 1.772 -27.924 1.00 95.69 90 PHE A O 1
ATOM 762 N N . THR A 1 91 ? 13.513 -0.209 -27.341 1.00 96.31 91 THR A N 1
ATOM 763 C CA . THR A 1 91 ? 14.251 -0.410 -28.603 1.00 96.31 91 THR A CA 1
ATOM 764 C C . THR A 1 91 ? 13.667 -1.513 -29.484 1.00 96.31 91 THR A C 1
ATOM 766 O O . THR A 1 91 ? 14.072 -1.652 -30.635 1.00 96.31 91 THR A O 1
ATOM 769 N N . SER A 1 92 ? 12.751 -2.333 -28.964 1.00 96.38 92 SER A N 1
ATOM 770 C CA . SER A 1 92 ? 12.167 -3.449 -29.707 1.00 96.38 92 SER A CA 1
ATOM 771 C C . SER A 1 92 ? 11.014 -2.979 -30.593 1.00 96.38 92 SER A C 1
ATOM 773 O O . SER A 1 92 ? 9.989 -2.507 -30.098 1.00 96.38 92 SER A O 1
ATOM 775 N N . SER A 1 93 ? 11.142 -3.184 -31.908 1.00 95.62 93 SER A N 1
ATOM 776 C CA . SER A 1 93 ? 10.085 -2.874 -32.880 1.00 95.62 93 SER A CA 1
ATOM 777 C C . SER A 1 93 ? 8.794 -3.647 -32.610 1.00 95.62 93 SER A C 1
ATOM 779 O O . SER A 1 93 ? 7.708 -3.108 -32.806 1.00 95.62 93 SER A O 1
ATOM 781 N N . SER A 1 94 ? 8.885 -4.879 -32.098 1.00 95.56 94 SER A N 1
ATOM 782 C CA . SER A 1 94 ? 7.704 -5.673 -31.753 1.00 95.56 94 SER A CA 1
ATOM 783 C C . SER A 1 94 ? 6.978 -5.138 -30.517 1.00 95.56 94 SER A C 1
ATOM 785 O O . SER A 1 94 ? 5.751 -5.089 -30.507 1.00 95.56 94 SER A O 1
ATOM 787 N N . ALA A 1 95 ? 7.718 -4.698 -29.493 1.00 94.31 95 ALA A N 1
ATOM 788 C CA . ALA A 1 95 ? 7.136 -4.164 -28.261 1.00 94.31 95 ALA A CA 1
ATOM 789 C C . ALA A 1 95 ? 6.457 -2.812 -28.513 1.00 94.31 95 ALA A C 1
ATOM 791 O O . ALA A 1 95 ? 5.307 -2.612 -28.123 1.00 94.31 95 ALA A O 1
ATOM 792 N N . LEU A 1 96 ? 7.139 -1.916 -29.233 1.00 96.62 96 LEU A N 1
ATOM 793 C CA . LEU A 1 96 ? 6.581 -0.623 -29.623 1.00 96.62 96 LEU A CA 1
ATOM 794 C C . LEU A 1 96 ? 5.410 -0.779 -30.597 1.00 96.62 96 LEU A C 1
ATOM 796 O O . LEU A 1 96 ? 4.398 -0.107 -30.428 1.00 96.62 96 LEU A O 1
ATOM 800 N N . GLY A 1 97 ? 5.504 -1.694 -31.566 1.00 96.88 97 GLY A N 1
ATOM 801 C CA . GLY A 1 97 ? 4.403 -1.995 -32.481 1.00 96.88 97 GLY A CA 1
ATOM 802 C C . GLY A 1 97 ? 3.157 -2.495 -31.748 1.00 96.88 97 GLY A C 1
ATOM 803 O O . GLY A 1 97 ? 2.057 -2.021 -32.013 1.00 96.88 97 GLY A O 1
ATOM 804 N N . ALA A 1 98 ? 3.317 -3.387 -30.766 1.00 95.94 98 ALA A N 1
ATOM 805 C CA . ALA A 1 98 ? 2.207 -3.848 -29.933 1.00 95.94 98 ALA A CA 1
ATOM 806 C C . ALA A 1 98 ? 1.594 -2.717 -29.087 1.00 95.94 98 ALA A C 1
ATOM 808 O O . ALA A 1 98 ? 0.371 -2.643 -28.963 1.00 95.94 98 ALA A O 1
ATOM 809 N N . LEU A 1 99 ? 2.421 -1.826 -28.527 1.00 95.56 99 LEU A N 1
ATOM 810 C CA . LEU A 1 99 ? 1.951 -0.669 -27.762 1.00 95.56 99 LEU A CA 1
ATOM 811 C C . LEU A 1 99 ? 1.171 0.308 -28.648 1.00 95.56 99 LEU A C 1
ATOM 813 O O . LEU A 1 99 ? 0.063 0.697 -28.290 1.00 95.56 99 LEU A O 1
ATOM 817 N N . LEU A 1 100 ? 1.709 0.654 -29.820 1.00 95.81 100 LEU A N 1
ATOM 818 C CA . LEU A 1 100 ? 1.045 1.538 -30.779 1.00 95.81 100 LEU A CA 1
ATOM 819 C C . LEU A 1 100 ? -0.265 0.940 -31.283 1.00 95.81 100 LEU A C 1
ATOM 821 O O . LEU A 1 100 ? -1.266 1.646 -31.325 1.00 95.81 100 LEU A O 1
ATOM 825 N N . ASN A 1 101 ? -0.288 -0.359 -31.586 1.00 96.88 101 ASN A N 1
ATOM 826 C CA . ASN A 1 101 ? -1.522 -1.040 -31.959 1.00 96.88 101 ASN A CA 1
ATOM 827 C C . ASN A 1 101 ? -2.575 -0.908 -30.852 1.00 96.88 101 ASN A C 1
ATOM 829 O O . ASN A 1 101 ? -3.694 -0.513 -31.146 1.00 96.88 101 ASN A O 1
ATOM 833 N N . ASN A 1 102 ? -2.231 -1.159 -29.583 1.00 95.88 102 ASN A N 1
ATOM 834 C CA . ASN A 1 102 ? -3.183 -0.986 -28.476 1.00 95.88 102 ASN A CA 1
ATOM 835 C C . ASN A 1 102 ? -3.706 0.453 -28.362 1.00 95.88 102 ASN A C 1
ATOM 837 O O . ASN A 1 102 ? -4.887 0.639 -28.096 1.00 95.88 102 ASN A O 1
ATOM 841 N N . VAL A 1 103 ? -2.861 1.465 -28.583 1.00 96.12 103 VAL A N 1
ATOM 842 C CA . VAL A 1 103 ? -3.307 2.869 -28.581 1.00 96.12 103 VAL A CA 1
ATOM 843 C C . VAL A 1 103 ? -4.258 3.152 -29.745 1.00 96.12 103 VAL A C 1
ATOM 845 O O . VAL A 1 103 ? -5.285 3.787 -29.531 1.00 96.12 103 VAL A O 1
ATOM 848 N N . LEU A 1 104 ? -3.960 2.652 -30.948 1.00 95.50 104 LEU A N 1
ATOM 849 C CA . LEU A 1 104 ? -4.846 2.791 -32.110 1.00 95.50 104 LEU A CA 1
ATOM 850 C C . LEU A 1 104 ? -6.201 2.110 -31.896 1.00 95.50 104 LEU A C 1
ATOM 852 O O . LEU A 1 104 ? -7.191 2.586 -32.422 1.00 95.50 104 LEU A O 1
ATOM 856 N N . TRP A 1 105 ? -6.257 1.028 -31.117 1.00 95.12 105 TRP A N 1
ATOM 857 C CA . TRP A 1 105 ? -7.509 0.346 -30.772 1.00 95.12 105 TRP A CA 1
ATOM 858 C C . TRP A 1 105 ? -8.398 1.122 -29.791 1.00 95.12 105 TRP A C 1
ATOM 860 O O . TRP A 1 105 ? -9.585 0.821 -29.690 1.00 95.12 105 TRP A O 1
ATOM 870 N N . ILE A 1 106 ? -7.840 2.067 -29.030 1.00 94.31 106 ILE A N 1
ATOM 871 C CA . ILE A 1 106 ? -8.594 2.856 -28.043 1.00 94.31 106 ILE A CA 1
ATOM 872 C C . ILE A 1 106 ? -9.363 4.015 -28.705 1.00 94.31 106 ILE A C 1
ATOM 874 O O . ILE A 1 106 ? -10.3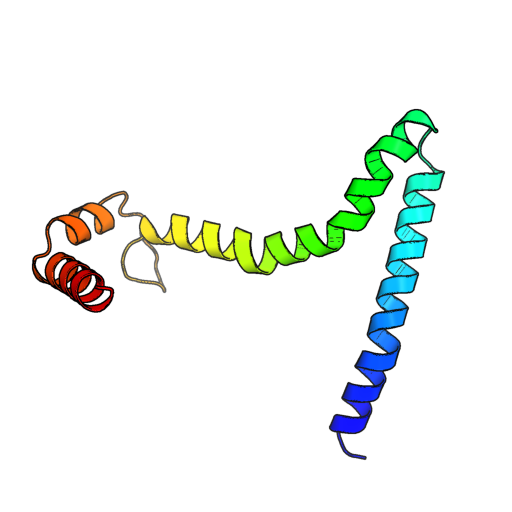33 4.496 -28.118 1.00 94.31 106 ILE A O 1
ATOM 878 N N . VAL A 1 107 ? -8.939 4.467 -29.892 1.00 83.81 107 VAL A N 1
ATOM 879 C CA . VAL A 1 107 ? -9.495 5.623 -30.625 1.00 83.81 107 VAL A CA 1
ATOM 880 C C . VAL A 1 107 ? -10.379 5.153 -31.771 1.00 83.81 107 VAL A C 1
ATOM 882 O O . VAL A 1 107 ? -11.486 5.718 -31.907 1.00 83.81 107 VAL A O 1
#

Radius of gyration: 23.93 Å; Cα contacts (8 Å, |Δi|>4): 35; chains: 1; bounding box: 44×47×60 Å

Sequence (107 aa):
MDSRFLTALEVVIGVPAVLVIYIWGTERVIGILGERWKRRIRPWLWLLPAIGFLGFFLVYPTIQTIIRSFQGRNELHPRWVGLANYKWFFTSSSALGALLNNVLWIV

Nearest PDB structures (foldseek):
  8ja7-assembly1_A  TM=7.941E-01  e=9.409E-01  Mycobacterium tuberculosis H37Rv
  8zx1-assembly1_B  TM=7.614E-01  e=8.624E+00  Escherichia coli

Foldseek 3Di:
DDVVVVVVVCCVPVVVVVVVVLVVVLVVVLVVDDPVVSVVCVVVSVCVVVVVCCCPVPVVVVVVVVQQCQFDPDPVDTDGNGCPSVVCLVPDPVNVVVVVVVVVVVD

Mean predicted aligned error: 6.23 Å

Solvent-accessible surface area (backbone atoms only — not comparable to full-atom values): 6107 Å² total; per-residue (Å²): 131,66,68,66,60,54,53,50,50,48,50,69,51,47,54,56,50,52,51,51,54,49,53,54,50,51,53,53,57,44,68,74,44,56,75,80,50,32,72,65,47,52,63,55,58,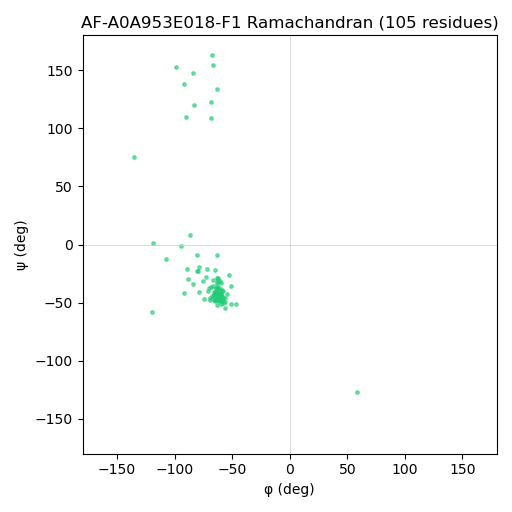73,42,41,64,60,52,48,50,46,39,61,75,46,49,48,56,48,52,50,51,58,57,49,55,29,30,41,96,42,84,92,65,65,41,83,50,53,64,53,56,58,54,48,46,80,69,32,68,67,51,47,49,53,50,51,50,55,55,61,72,75,110

pLDDT: mean 93.32, std 5.21, range [61.72, 98.38]